Protein AF-A0A932KDI5-F1 (afdb_monomer_lite)

Sequence (156 aa):
MRFQDVLYDVARSAIVQRPEVHGFGGVEVIDQGRIAEVVEQSNNALRMLHVHGLGLGMLILLVSIAIVNLPLPERLKRVLCVLVSLGALYPPGWLLLGMMIPYWGVKALRGPVEFGLFAPFGGAAIVGIWGTLIVYLIALFRGVPTEVKGHERERS

Secondary structure (DSSP, 8-state):
--HHHHHHHHHHHHHHT-HHHHT--S-HHHHHHHHHHHHHHHHHHHHHHHHHHHHHHHHHHHHHHHHHHSS--HHHHHHHHHHHHHGGGSHHHHHHHHHHHHHHHHHHHHHHHIIIIIIIIIHHHHHHHHHHHHHHHHHHHHH-------------

Radius of gyration: 25.27 Å; chains: 1; bounding box: 54×37×91 Å

Foldseek 3Di:
DDPLVVLLVVLLVLQLVCCPLQVHPNDCVVCVVSSVVLSVQLVVLVVVLVVQLVVLVVVLVVLLVVLVPDPDDPVLSVQLSVLSVLLNQQSVLSVCSSPCCSPNNPVVSVVCSCVVGHCRSVVSNVCSNVVSVVVRVVVVVVPDPPPDDDPDDDDD

pLDDT: mean 87.09, std 13.78, range [41.41, 97.88]

Structure (mmCIF, N/CA/C/O backbone):
data_AF-A0A932KDI5-F1
#
_entry.id   AF-A0A932KDI5-F1
#
loop_
_atom_site.group_PDB
_atom_site.id
_atom_site.type_symbol
_atom_site.label_atom_id
_atom_site.label_alt_id
_atom_site.label_comp_id
_atom_site.label_asym_id
_atom_site.label_entity_id
_atom_site.label_seq_id
_atom_site.pdbx_PDB_ins_code
_atom_site.Cartn_x
_atom_site.Cartn_y
_atom_site.Cartn_z
_atom_site.occupancy
_atom_site.B_iso_or_equiv
_atom_site.auth_seq_id
_atom_site.auth_comp_id
_atom_site.auth_asym_id
_atom_site.auth_atom_id
_atom_site.pdbx_PDB_model_num
ATOM 1 N N . MET A 1 1 ? 25.303 -14.296 -6.638 1.00 57.09 1 MET A N 1
ATOM 2 C CA . MET A 1 1 ? 24.402 -13.306 -7.262 1.00 57.09 1 MET A CA 1
ATOM 3 C C . MET A 1 1 ? 23.422 -12.849 -6.190 1.00 57.09 1 MET A C 1
ATOM 5 O O . MET A 1 1 ? 22.870 -13.720 -5.522 1.00 57.09 1 MET A O 1
ATOM 9 N N . ARG A 1 2 ? 23.290 -11.545 -5.909 1.00 84.56 2 ARG A N 1
ATOM 10 C CA . ARG A 1 2 ? 22.341 -11.067 -4.887 1.00 84.56 2 ARG A CA 1
ATOM 11 C C . ARG A 1 2 ? 20.937 -11.014 -5.494 1.00 84.56 2 ARG A C 1
ATOM 13 O O . ARG A 1 2 ? 20.784 -10.782 -6.685 1.00 84.56 2 ARG A O 1
ATOM 20 N N . PHE A 1 3 ? 19.904 -11.201 -4.673 1.00 80.44 3 PHE A N 1
ATOM 21 C CA . PHE A 1 3 ? 18.500 -11.162 -5.116 1.00 80.44 3 PHE A CA 1
ATOM 22 C C . PHE A 1 3 ? 18.132 -9.852 -5.840 1.00 80.44 3 PHE A C 1
ATOM 24 O O . PHE A 1 3 ? 17.396 -9.870 -6.819 1.00 80.44 3 PHE A O 1
ATOM 31 N N . GLN A 1 4 ? 18.694 -8.725 -5.394 1.00 82.12 4 GLN A N 1
ATOM 32 C CA . GLN A 1 4 ? 18.515 -7.416 -6.032 1.00 82.12 4 GLN A CA 1
ATOM 33 C C . GLN A 1 4 ? 19.088 -7.366 -7.456 1.00 82.12 4 GLN A C 1
ATOM 35 O O . GLN A 1 4 ? 18.462 -6.771 -8.325 1.00 82.12 4 GLN A O 1
ATOM 40 N N . ASP A 1 5 ? 20.222 -8.028 -7.706 1.00 85.38 5 ASP A N 1
ATOM 41 C CA . ASP A 1 5 ? 20.853 -8.067 -9.033 1.00 85.38 5 ASP A CA 1
ATOM 42 C C . ASP A 1 5 ? 19.940 -8.809 -10.023 1.00 85.38 5 ASP A C 1
ATOM 44 O O . ASP A 1 5 ? 19.687 -8.337 -11.125 1.00 85.38 5 ASP A O 1
ATOM 48 N N . VAL A 1 6 ? 19.343 -9.922 -9.581 1.00 86.75 6 VAL A N 1
ATOM 49 C CA . VAL A 1 6 ? 18.393 -10.702 -10.391 1.00 86.75 6 VAL A CA 1
ATOM 50 C C . VAL A 1 6 ? 17.142 -9.886 -10.721 1.00 86.75 6 VAL A C 1
ATOM 52 O O . VAL A 1 6 ? 16.692 -9.887 -11.864 1.00 86.75 6 VAL A O 1
ATOM 55 N N . LEU A 1 7 ? 16.574 -9.172 -9.742 1.00 85.25 7 LEU A N 1
ATOM 56 C CA . LEU A 1 7 ? 15.411 -8.309 -9.977 1.00 85.25 7 LEU A CA 1
ATOM 57 C C . LEU A 1 7 ? 15.728 -7.174 -10.952 1.00 85.25 7 LEU A C 1
ATOM 59 O O . LEU A 1 7 ? 14.912 -6.868 -11.822 1.00 85.25 7 LEU A O 1
ATOM 63 N N . TYR A 1 8 ? 16.914 -6.580 -10.819 1.00 88.25 8 TYR A N 1
ATOM 64 C CA . TYR A 1 8 ? 17.392 -5.537 -11.713 1.00 88.25 8 TYR A CA 1
ATOM 65 C C . TYR A 1 8 ? 17.502 -6.050 -13.153 1.00 88.25 8 TYR A C 1
ATOM 67 O O . TYR A 1 8 ? 16.946 -5.437 -14.065 1.00 88.25 8 TYR A O 1
ATOM 75 N N . ASP A 1 9 ? 18.150 -7.199 -13.353 1.00 88.12 9 ASP A N 1
ATOM 76 C CA . ASP A 1 9 ? 18.351 -7.790 -14.678 1.00 88.12 9 ASP A CA 1
ATOM 77 C C . ASP A 1 9 ? 17.022 -8.178 -15.338 1.00 88.12 9 ASP A C 1
ATOM 79 O O . ASP A 1 9 ? 16.790 -7.870 -16.512 1.00 88.12 9 ASP A O 1
ATOM 83 N N . VAL A 1 10 ? 16.105 -8.783 -14.574 1.00 87.81 10 VAL A N 1
ATOM 84 C CA . VAL A 1 10 ? 14.759 -9.127 -15.053 1.00 87.81 10 VAL A CA 1
ATOM 85 C C . VAL A 1 10 ? 13.994 -7.870 -15.470 1.00 87.81 10 VAL A C 1
ATOM 87 O O . VAL A 1 10 ? 13.484 -7.815 -16.591 1.00 87.81 10 VAL A O 1
ATOM 90 N N . ALA A 1 11 ? 13.950 -6.838 -14.623 1.00 86.94 11 ALA A N 1
ATOM 91 C CA . ALA A 1 11 ? 13.259 -5.588 -14.938 1.00 86.94 11 ALA A CA 1
ATOM 92 C C . ALA A 1 11 ? 13.863 -4.901 -16.172 1.00 86.94 11 ALA A C 1
ATOM 94 O O . ALA A 1 11 ? 13.131 -4.532 -17.093 1.00 86.94 11 ALA A O 1
ATOM 95 N N . ARG A 1 12 ? 15.197 -4.796 -16.235 1.00 88.31 12 ARG A N 1
ATOM 96 C CA . ARG A 1 12 ? 15.919 -4.213 -17.374 1.00 88.31 12 ARG A CA 1
ATOM 97 C C . ARG A 1 12 ? 15.580 -4.940 -18.672 1.00 88.31 12 ARG A C 1
ATOM 99 O O . ARG A 1 12 ? 15.281 -4.285 -19.668 1.00 88.31 12 ARG A O 1
ATOM 106 N N . SER A 1 13 ? 15.580 -6.274 -18.657 1.00 88.25 13 SER A N 1
ATOM 107 C CA . SER A 1 13 ? 15.276 -7.083 -19.843 1.00 88.25 13 SER A CA 1
ATOM 108 C C . SER A 1 13 ? 13.874 -6.808 -20.400 1.00 88.25 13 SER A C 1
ATOM 110 O O . SER A 1 13 ? 13.706 -6.682 -21.612 1.00 88.25 13 SER A O 1
ATOM 112 N N . ALA A 1 14 ? 12.876 -6.635 -19.528 1.00 86.88 14 ALA A N 1
ATOM 113 C CA . ALA A 1 14 ? 11.507 -6.333 -19.933 1.00 86.88 14 ALA A CA 1
ATOM 114 C C . ALA A 1 14 ? 11.352 -4.892 -20.453 1.00 86.88 14 ALA A C 1
ATOM 116 O O . ALA A 1 14 ? 10.592 -4.663 -21.396 1.00 86.88 14 ALA A O 1
ATOM 117 N N . ILE A 1 15 ? 12.085 -3.940 -19.871 1.00 86.56 15 ILE A N 1
ATOM 118 C CA . ILE A 1 15 ? 12.043 -2.515 -20.230 1.00 86.56 15 ILE A CA 1
ATOM 119 C C . ILE A 1 15 ? 12.673 -2.262 -21.603 1.00 86.56 15 ILE A C 1
ATOM 121 O O . ILE A 1 15 ? 12.082 -1.568 -22.428 1.00 86.56 15 ILE A O 1
ATOM 125 N N . VAL A 1 16 ? 13.842 -2.852 -21.878 1.00 86.50 16 VAL A N 1
ATOM 126 C CA . VAL A 1 16 ? 14.557 -2.670 -23.158 1.00 86.50 16 VAL A CA 1
ATOM 127 C C . VAL A 1 16 ? 13.754 -3.222 -24.342 1.00 86.50 16 VAL A C 1
ATOM 129 O O . VAL A 1 16 ? 13.835 -2.692 -25.444 1.00 86.50 16 VAL A O 1
ATOM 132 N N . GLN A 1 17 ? 12.923 -4.241 -24.112 1.00 87.00 17 GLN A N 1
ATOM 133 C CA . GLN A 1 17 ? 12.030 -4.800 -25.133 1.00 87.00 17 GLN A CA 1
ATOM 134 C C . GLN A 1 17 ? 10.816 -3.909 -25.462 1.00 87.00 17 GLN A C 1
ATOM 136 O O . GLN A 1 17 ? 10.072 -4.255 -26.376 1.00 87.00 17 GLN A O 1
ATOM 141 N N . ARG A 1 18 ? 10.567 -2.823 -24.710 1.00 84.50 18 ARG A N 1
ATOM 142 C CA . ARG A 1 18 ? 9.344 -1.993 -24.803 1.00 84.50 18 ARG A CA 1
ATOM 143 C C . ARG A 1 18 ? 9.644 -0.485 -24.791 1.00 84.50 18 ARG A C 1
ATOM 145 O O . ARG A 1 18 ? 9.161 0.235 -23.909 1.00 84.50 18 ARG A O 1
ATOM 152 N N . PRO A 1 19 ? 10.467 0.027 -25.721 1.00 81.38 19 PRO A N 1
ATOM 153 C CA . PRO A 1 19 ? 10.863 1.435 -25.734 1.00 81.38 19 PRO A CA 1
ATOM 154 C C . PRO A 1 19 ? 9.685 2.412 -25.872 1.00 81.38 19 PRO A C 1
ATOM 156 O O . PRO A 1 19 ? 9.718 3.498 -25.292 1.00 81.38 19 PRO A O 1
ATOM 159 N N . GLU A 1 20 ? 8.622 2.026 -26.575 1.00 83.31 20 GLU A N 1
ATOM 160 C CA . GLU A 1 20 ? 7.414 2.822 -26.805 1.00 83.31 20 GLU A CA 1
ATOM 161 C C . GLU A 1 20 ? 6.606 3.094 -25.530 1.00 83.31 20 GLU A C 1
ATOM 163 O O . GLU A 1 20 ? 6.062 4.186 -25.366 1.00 83.31 20 GLU A O 1
ATOM 168 N N . VAL A 1 21 ? 6.577 2.141 -24.593 1.00 83.38 21 VAL A N 1
ATOM 169 C CA . VAL A 1 21 ? 5.882 2.288 -23.302 1.00 83.38 21 VAL A CA 1
ATOM 170 C C . VAL A 1 21 ? 6.577 3.332 -22.428 1.00 83.38 21 VAL A C 1
ATOM 172 O O . VAL A 1 21 ? 5.933 4.091 -21.699 1.00 83.38 21 VAL A O 1
ATOM 175 N N . HIS A 1 22 ? 7.906 3.390 -22.523 1.00 82.69 22 HIS A N 1
ATOM 176 C CA . HIS A 1 22 ? 8.752 4.235 -21.679 1.00 82.69 22 HIS A CA 1
ATOM 177 C C . HIS A 1 22 ? 9.203 5.527 -22.378 1.00 82.69 22 HIS A C 1
ATOM 179 O O . HIS A 1 22 ? 9.836 6.388 -21.756 1.00 82.69 22 HIS A O 1
ATOM 185 N N . GLY A 1 23 ? 8.831 5.706 -23.651 1.00 76.44 23 GLY A N 1
ATOM 186 C CA . GLY A 1 23 ? 9.124 6.874 -24.484 1.00 76.44 23 GLY A CA 1
ATOM 187 C C . GLY A 1 23 ? 10.613 7.061 -24.784 1.00 76.44 23 GLY A C 1
ATOM 188 O O . GLY A 1 23 ? 11.089 8.199 -24.774 1.00 76.44 23 GLY A O 1
ATOM 189 N N . PHE A 1 24 ? 11.348 5.963 -24.942 1.00 83.00 24 PHE A N 1
ATOM 190 C CA . PHE A 1 24 ? 12.779 5.966 -25.249 1.00 83.00 24 PHE A CA 1
ATOM 191 C C . PHE A 1 24 ? 13.051 6.446 -26.679 1.00 83.00 24 PHE A C 1
ATOM 193 O O . PHE A 1 24 ? 12.238 6.237 -27.579 1.00 83.00 24 PHE A O 1
ATOM 200 N N . GLY A 1 25 ? 14.193 7.110 -26.875 1.00 68.69 25 GLY A N 1
ATOM 201 C CA . GLY A 1 25 ? 14.599 7.683 -28.162 1.00 68.69 25 GLY A CA 1
ATOM 202 C C . GLY A 1 25 ? 15.088 6.649 -29.180 1.00 68.69 25 GLY A C 1
ATOM 203 O O . GLY A 1 25 ? 15.224 6.978 -30.356 1.00 68.69 25 GLY A O 1
ATOM 204 N N . GLY A 1 26 ? 15.335 5.407 -28.747 1.00 64.12 26 GLY A N 1
ATOM 205 C CA . GLY A 1 26 ? 15.694 4.277 -29.610 1.00 64.12 26 GLY A CA 1
ATOM 206 C C . GLY A 1 26 ? 17.200 4.032 -29.734 1.00 64.12 26 GLY A C 1
ATOM 207 O O . GLY A 1 26 ? 17.610 3.150 -30.486 1.00 64.12 26 GLY A O 1
ATOM 208 N N . VAL A 1 27 ? 18.029 4.769 -28.987 1.00 70.50 27 VAL A N 1
ATOM 209 C CA . VAL A 1 27 ? 19.480 4.553 -28.911 1.00 70.50 27 VAL A CA 1
ATOM 210 C C . VAL A 1 27 ? 19.827 4.202 -27.473 1.00 70.50 27 VAL A C 1
ATOM 212 O O . VAL A 1 27 ? 19.810 5.063 -26.597 1.00 70.50 27 VAL A O 1
ATOM 215 N N . GLU A 1 28 ? 20.191 2.941 -27.231 1.00 63.69 28 GLU A N 1
ATOM 216 C CA . GLU A 1 28 ? 20.367 2.404 -25.874 1.00 63.69 28 GLU A CA 1
ATOM 217 C C . GLU A 1 28 ? 21.357 3.221 -25.031 1.00 63.69 28 GLU A C 1
ATOM 219 O O . GLU A 1 28 ? 21.089 3.454 -23.860 1.00 63.69 28 GLU A O 1
ATOM 224 N N . VAL A 1 29 ? 22.450 3.725 -25.623 1.00 66.06 29 VAL A N 1
ATOM 225 C CA . VAL A 1 29 ? 23.441 4.590 -24.943 1.00 66.06 29 VAL A CA 1
ATOM 226 C C . VAL A 1 29 ? 22.825 5.898 -24.436 1.00 66.06 29 VAL A C 1
ATOM 228 O O . VAL A 1 29 ? 23.195 6.375 -23.367 1.00 66.06 29 VAL A O 1
ATOM 231 N N . ILE A 1 30 ? 21.875 6.466 -25.180 1.00 69.81 30 ILE A N 1
ATOM 232 C CA . ILE A 1 30 ? 21.171 7.701 -24.811 1.00 69.81 30 ILE A CA 1
ATOM 233 C C . ILE A 1 30 ? 20.097 7.392 -23.759 1.00 69.81 30 ILE A C 1
ATOM 235 O O . ILE A 1 30 ? 19.901 8.158 -22.816 1.00 69.81 30 ILE A O 1
ATOM 239 N N . ASP A 1 31 ? 19.440 6.238 -23.884 1.00 80.94 31 ASP A N 1
ATOM 240 C CA . ASP A 1 31 ? 18.329 5.837 -23.026 1.00 80.94 31 ASP A CA 1
ATOM 241 C C . ASP A 1 31 ? 18.773 5.159 -21.712 1.00 80.94 31 ASP A C 1
ATOM 243 O O . ASP A 1 31 ? 17.935 4.945 -20.835 1.00 80.94 31 ASP A O 1
ATOM 247 N N . GLN A 1 32 ? 20.071 4.867 -21.511 1.00 82.50 32 GLN A N 1
ATOM 248 C CA . GLN A 1 32 ? 20.573 4.163 -20.315 1.00 82.50 32 GLN A CA 1
ATOM 249 C C . GLN A 1 32 ? 20.129 4.806 -19.001 1.00 82.50 32 GLN A C 1
ATOM 251 O O . GLN A 1 32 ? 19.702 4.099 -18.088 1.00 82.50 32 GLN A O 1
ATOM 256 N N . GLY A 1 33 ? 20.196 6.138 -18.908 1.00 83.75 33 GLY A N 1
ATOM 257 C CA . GLY A 1 33 ? 19.777 6.859 -17.705 1.00 83.75 33 GLY A CA 1
ATOM 258 C C . GLY A 1 33 ? 18.294 6.651 -17.395 1.00 83.75 33 GLY A C 1
ATOM 259 O O . GLY A 1 33 ? 17.921 6.442 -16.243 1.00 83.75 33 GLY A O 1
ATOM 260 N N . ARG A 1 34 ? 17.451 6.616 -18.431 1.00 84.06 34 ARG A N 1
ATOM 261 C CA . ARG A 1 34 ? 16.003 6.450 -18.279 1.00 84.06 34 ARG A CA 1
ATOM 262 C C . ARG A 1 34 ? 15.610 4.995 -18.048 1.00 84.06 34 ARG A C 1
ATOM 264 O O . ARG A 1 34 ? 14.710 4.731 -17.261 1.00 84.06 34 ARG A O 1
ATOM 271 N N . ILE A 1 35 ? 16.324 4.045 -18.651 1.00 86.19 35 ILE A N 1
ATOM 272 C CA . ILE A 1 35 ? 16.196 2.617 -18.334 1.00 86.19 35 ILE A CA 1
ATOM 273 C C . ILE A 1 35 ? 16.521 2.385 -16.853 1.00 86.19 35 ILE A C 1
ATOM 275 O O . ILE A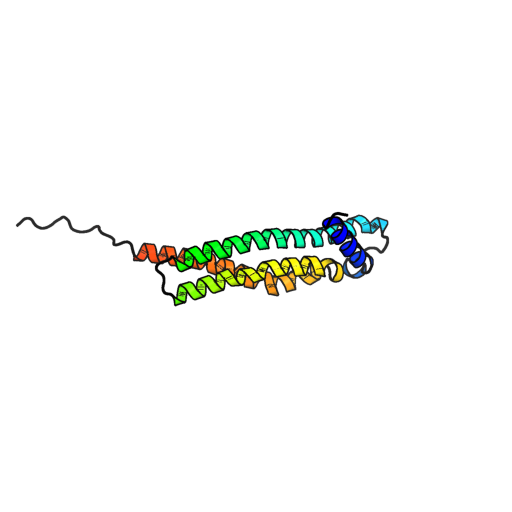 1 35 ? 15.731 1.758 -16.149 1.00 86.19 35 ILE A O 1
ATOM 279 N N . ALA A 1 36 ? 17.641 2.926 -16.361 1.00 88.81 36 ALA A N 1
ATOM 280 C CA . ALA A 1 36 ? 18.029 2.803 -14.958 1.00 88.81 36 ALA A CA 1
ATOM 281 C C . ALA A 1 36 ? 16.994 3.437 -14.014 1.00 88.81 36 ALA A C 1
ATOM 283 O O . ALA A 1 36 ? 16.673 2.849 -12.983 1.00 88.81 36 ALA A O 1
ATOM 284 N N . GLU A 1 37 ? 16.428 4.589 -14.385 1.00 89.31 37 GLU A N 1
ATOM 285 C CA . GLU A 1 37 ? 15.362 5.240 -13.622 1.00 89.31 37 GLU A CA 1
ATOM 286 C C . GLU A 1 37 ? 14.114 4.351 -13.504 1.00 89.31 37 GLU A C 1
ATOM 288 O O . GLU A 1 37 ? 13.600 4.155 -12.404 1.00 89.31 37 GLU A O 1
ATOM 293 N N . VAL A 1 38 ? 13.635 3.775 -14.611 1.00 90.00 38 VAL A N 1
ATOM 294 C CA . VAL A 1 38 ? 12.435 2.919 -14.603 1.00 90.00 38 VAL A CA 1
ATOM 295 C C . VAL A 1 38 ? 12.678 1.632 -13.807 1.00 90.00 38 VAL A C 1
ATOM 297 O O . VAL A 1 38 ? 11.808 1.203 -13.044 1.00 90.00 38 VAL A O 1
ATOM 300 N N . VAL A 1 39 ? 13.870 1.034 -13.920 1.00 91.31 39 VAL A N 1
ATOM 301 C CA . VAL A 1 39 ? 14.254 -0.119 -13.088 1.00 91.31 39 VAL A CA 1
ATOM 302 C C . VAL A 1 39 ? 14.257 0.262 -11.605 1.00 91.31 39 VAL A C 1
ATOM 304 O O . VAL A 1 39 ? 13.701 -0.467 -10.781 1.00 91.31 39 VAL A O 1
ATOM 307 N N . GLU A 1 40 ? 14.818 1.419 -11.251 1.00 91.94 40 GLU A N 1
ATOM 308 C CA . GLU A 1 40 ? 14.837 1.890 -9.865 1.00 91.94 40 GLU A CA 1
ATOM 309 C C . GLU A 1 40 ? 13.429 2.198 -9.344 1.00 91.94 40 GLU A C 1
ATOM 311 O O . GLU A 1 40 ? 13.127 1.877 -8.199 1.00 91.94 40 GLU A O 1
ATOM 316 N N . GLN A 1 41 ? 12.523 2.731 -10.168 1.00 93.50 41 GLN A N 1
ATOM 317 C CA . GLN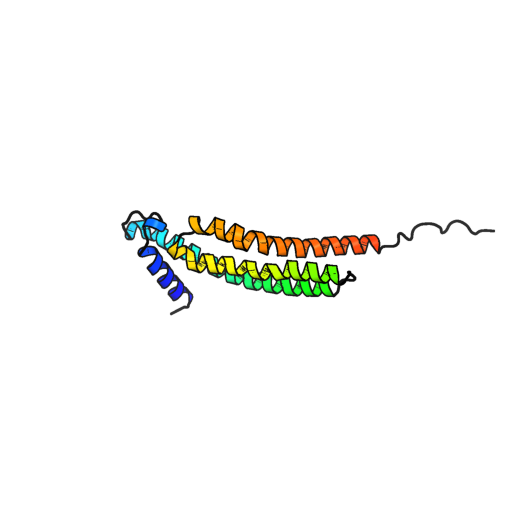 A 1 41 ? 11.114 2.916 -9.796 1.00 93.50 41 GLN A CA 1
ATOM 318 C C . GLN A 1 41 ? 10.435 1.579 -9.460 1.00 93.50 41 GLN A C 1
ATOM 320 O O . GLN A 1 41 ? 9.718 1.481 -8.460 1.00 93.50 41 GLN A O 1
ATOM 325 N N . SER A 1 42 ? 10.701 0.538 -10.254 1.00 93.12 42 SER A N 1
ATOM 326 C CA . SER A 1 42 ? 10.224 -0.828 -10.014 1.00 93.12 42 SER A CA 1
ATOM 327 C C . SER A 1 42 ? 10.774 -1.398 -8.701 1.00 93.12 42 SER A C 1
ATOM 329 O O . SER A 1 42 ? 10.020 -1.882 -7.854 1.00 93.12 42 SER A O 1
ATOM 331 N N . ASN A 1 43 ? 12.086 -1.277 -8.484 1.00 92.94 43 ASN A N 1
ATOM 332 C CA . ASN A 1 43 ? 12.744 -1.745 -7.265 1.00 92.94 43 ASN A CA 1
ATOM 333 C C . ASN A 1 43 ? 12.288 -0.968 -6.028 1.00 92.94 43 ASN A C 1
ATOM 335 O O . ASN A 1 43 ? 12.067 -1.555 -4.968 1.00 92.94 43 ASN A O 1
ATOM 339 N N . ASN A 1 44 ? 12.102 0.344 -6.151 1.00 94.19 44 ASN A N 1
ATOM 340 C CA . ASN A 1 44 ? 11.595 1.181 -5.076 1.00 94.19 44 ASN A CA 1
ATOM 341 C C . ASN A 1 44 ? 10.172 0.769 -4.677 1.00 94.19 44 ASN A C 1
ATOM 343 O O . ASN A 1 44 ? 9.875 0.711 -3.487 1.00 94.19 44 ASN A O 1
ATOM 347 N N . ALA A 1 45 ? 9.314 0.391 -5.631 1.00 94.50 45 ALA A N 1
ATOM 348 C CA . ALA A 1 45 ? 8.001 -0.162 -5.306 1.00 94.50 45 ALA A CA 1
ATOM 349 C C . ALA A 1 45 ? 8.113 -1.456 -4.474 1.00 94.50 45 ALA A C 1
ATOM 351 O O . ALA A 1 45 ? 7.412 -1.603 -3.476 1.00 94.50 45 ALA A O 1
ATOM 352 N N . LEU A 1 46 ? 9.058 -2.349 -4.781 1.00 93.94 46 LEU A N 1
ATOM 353 C CA . LEU A 1 46 ? 9.309 -3.547 -3.963 1.00 93.94 46 LEU A CA 1
ATOM 354 C C . LEU A 1 46 ? 9.868 -3.216 -2.566 1.00 93.94 46 LEU A C 1
ATOM 356 O O . LEU A 1 46 ? 9.514 -3.874 -1.586 1.00 93.94 46 LEU A O 1
ATOM 360 N N . ARG A 1 47 ? 10.693 -2.169 -2.432 1.00 93.94 47 ARG A N 1
ATOM 361 C CA . ARG A 1 47 ? 11.114 -1.664 -1.110 1.00 93.94 47 ARG A CA 1
ATOM 362 C C . ARG A 1 47 ? 9.920 -1.125 -0.325 1.00 93.94 47 ARG A C 1
ATOM 364 O O . ARG A 1 47 ? 9.779 -1.433 0.857 1.00 93.94 47 ARG A O 1
ATOM 371 N N . MET A 1 48 ? 9.031 -0.380 -0.979 1.00 95.44 48 MET A N 1
ATOM 372 C CA . MET A 1 48 ? 7.813 0.138 -0.356 1.00 95.44 48 MET A CA 1
ATOM 373 C C . MET A 1 48 ? 6.861 -0.978 0.070 1.00 95.44 48 MET A C 1
ATOM 375 O O . MET A 1 48 ? 6.289 -0.872 1.153 1.00 95.44 48 MET A O 1
ATOM 379 N N . LEU A 1 49 ? 6.745 -2.063 -0.704 1.00 95.56 49 LEU A N 1
ATOM 380 C CA . LEU A 1 49 ? 6.026 -3.276 -0.301 1.00 95.56 49 LEU A CA 1
ATOM 381 C C . LEU A 1 49 ? 6.569 -3.821 1.023 1.00 95.56 49 LEU A C 1
ATOM 383 O O . LEU A 1 49 ? 5.789 -4.118 1.922 1.00 95.56 49 LEU A O 1
ATOM 387 N N . HIS A 1 50 ? 7.891 -3.939 1.153 1.00 94.25 50 HIS A N 1
ATOM 388 C CA . HIS A 1 50 ? 8.515 -4.452 2.370 1.00 94.25 50 HIS A CA 1
ATOM 389 C C . HIS A 1 50 ? 8.256 -3.537 3.576 1.00 94.25 50 HIS A C 1
ATOM 391 O O . HIS A 1 50 ? 7.778 -4.000 4.613 1.00 94.25 50 HIS A O 1
ATOM 397 N N . VAL A 1 51 ? 8.510 -2.231 3.425 1.00 95.62 51 VAL A N 1
ATOM 398 C CA . VAL A 1 51 ? 8.340 -1.239 4.500 1.00 95.62 51 VAL A CA 1
ATOM 399 C C . VAL A 1 51 ? 6.880 -1.144 4.945 1.00 95.62 51 VAL A C 1
ATOM 401 O O . VAL A 1 51 ? 6.596 -1.222 6.139 1.00 95.62 51 VAL A O 1
ATOM 404 N N . HIS A 1 52 ? 5.940 -1.026 4.005 1.00 94.56 52 HIS A N 1
ATOM 405 C CA . HIS A 1 52 ? 4.519 -0.926 4.340 1.00 94.56 52 HIS A CA 1
ATOM 406 C C . HIS A 1 52 ? 3.933 -2.262 4.781 1.00 94.56 52 HIS A C 1
ATOM 408 O O . HIS A 1 52 ? 3.069 -2.266 5.648 1.00 94.56 52 HIS A O 1
ATOM 414 N N . GLY A 1 53 ? 4.398 -3.389 4.240 1.00 93.88 53 GLY A N 1
ATOM 415 C CA . GLY A 1 53 ? 3.980 -4.718 4.682 1.00 93.88 53 GLY A CA 1
ATOM 416 C C . GLY A 1 53 ? 4.299 -4.945 6.158 1.00 93.88 53 GLY A C 1
ATOM 417 O O . GLY A 1 53 ? 3.411 -5.304 6.930 1.00 93.88 53 GLY A O 1
ATOM 418 N N . LEU A 1 54 ? 5.537 -4.656 6.571 1.00 94.12 54 LEU A N 1
ATOM 419 C CA . LEU A 1 54 ? 5.941 -4.759 7.975 1.00 94.12 54 LEU A CA 1
ATOM 420 C C . LEU A 1 54 ? 5.264 -3.698 8.853 1.00 94.12 54 LEU A C 1
ATOM 422 O O . LEU A 1 54 ? 4.724 -4.029 9.909 1.00 94.12 54 LEU A O 1
ATOM 426 N N . GLY A 1 55 ? 5.256 -2.437 8.410 1.00 94.25 55 GLY A N 1
ATOM 427 C CA . GLY A 1 55 ? 4.688 -1.324 9.170 1.00 94.25 55 GLY A CA 1
ATOM 428 C C . GLY A 1 55 ? 3.182 -1.465 9.405 1.00 94.25 55 GLY A C 1
ATOM 429 O O . GLY A 1 55 ? 2.728 -1.388 10.546 1.00 94.25 55 GLY A O 1
ATOM 430 N N . LEU A 1 56 ? 2.403 -1.726 8.349 1.00 95.06 56 LEU A N 1
ATOM 431 C CA . LEU A 1 56 ? 0.956 -1.921 8.468 1.00 95.06 56 LEU A CA 1
ATOM 432 C C . LEU A 1 56 ? 0.615 -3.222 9.180 1.00 95.06 56 LEU A C 1
ATOM 434 O O . LEU A 1 56 ? -0.306 -3.219 9.988 1.00 95.06 56 LEU A O 1
ATOM 438 N N . GLY A 1 57 ? 1.354 -4.309 8.941 1.00 94.50 57 GLY A N 1
ATOM 439 C CA . GLY A 1 57 ? 1.136 -5.568 9.655 1.00 94.50 57 GLY A CA 1
ATOM 440 C C . GLY A 1 57 ? 1.230 -5.382 11.171 1.00 94.50 57 GLY A C 1
ATOM 441 O O . GLY A 1 57 ? 0.318 -5.768 11.901 1.00 94.50 57 GLY A O 1
ATOM 442 N N . MET A 1 58 ? 2.281 -4.703 11.641 1.00 96.69 58 MET A N 1
ATOM 443 C CA . MET A 1 58 ? 2.440 -4.368 13.058 1.00 96.69 58 MET A CA 1
ATOM 444 C C . MET A 1 58 ? 1.312 -3.457 13.564 1.00 96.69 58 MET A C 1
ATOM 446 O O . MET A 1 58 ? 0.725 -3.716 14.614 1.00 96.69 58 MET A O 1
ATOM 450 N N . LEU A 1 59 ? 0.981 -2.406 12.811 1.00 95.69 59 LEU A N 1
ATOM 451 C CA . LEU A 1 59 ? -0.047 -1.442 13.198 1.00 95.69 59 LEU A CA 1
ATOM 452 C C . LEU A 1 59 ? -1.430 -2.093 13.329 1.00 95.69 59 LEU A C 1
ATOM 454 O O . LEU A 1 59 ? -2.136 -1.841 14.303 1.00 95.69 59 LEU A O 1
ATOM 458 N N . ILE A 1 60 ? -1.794 -2.969 12.389 1.00 97.06 60 ILE A N 1
ATOM 459 C CA . ILE A 1 60 ? -3.053 -3.719 12.408 1.00 97.06 60 ILE A CA 1
ATOM 460 C C . ILE A 1 60 ? -3.153 -4.564 13.675 1.00 97.06 60 ILE A C 1
ATOM 462 O O . ILE A 1 60 ? -4.187 -4.530 14.343 1.00 97.06 60 ILE A O 1
ATOM 466 N N . LEU A 1 61 ? -2.088 -5.286 14.035 1.00 97.06 61 LEU A N 1
ATOM 467 C CA . LEU A 1 61 ? -2.067 -6.112 15.242 1.00 97.06 61 LEU A CA 1
ATOM 468 C C . LEU A 1 61 ? -2.224 -5.264 16.508 1.00 97.06 61 LEU A C 1
ATOM 470 O O . LEU A 1 61 ? -3.112 -5.533 17.315 1.00 97.06 61 LEU A O 1
ATOM 474 N N . LEU A 1 62 ? -1.412 -4.215 16.661 1.00 97.00 62 LEU A N 1
ATOM 475 C CA . LEU A 1 62 ? -1.434 -3.356 17.849 1.00 97.00 62 LEU A CA 1
ATOM 476 C C . LEU A 1 62 ? -2.785 -2.661 18.034 1.00 97.00 62 LEU A C 1
ATOM 478 O O . LEU A 1 62 ? -3.344 -2.663 19.131 1.00 97.00 62 LEU A O 1
ATOM 482 N N . VAL A 1 63 ? -3.335 -2.097 16.960 1.00 96.06 63 VAL A N 1
ATOM 483 C CA . VAL A 1 63 ? -4.618 -1.391 17.017 1.00 96.06 63 VAL A CA 1
ATOM 484 C C . VAL A 1 63 ? -5.762 -2.373 17.248 1.00 96.06 63 VAL A C 1
ATOM 486 O O . VAL A 1 63 ? -6.650 -2.076 18.040 1.00 96.06 63 VAL A O 1
ATOM 489 N N . SER A 1 64 ? -5.729 -3.568 16.651 1.00 97.19 64 SER A N 1
ATOM 490 C CA . SER A 1 64 ? -6.743 -4.599 16.915 1.00 97.19 64 SER A CA 1
ATOM 491 C C . SER A 1 64 ? -6.729 -5.044 18.377 1.00 97.19 64 SER A C 1
ATOM 493 O O . SER A 1 64 ? -7.791 -5.141 18.989 1.00 97.19 64 SER A O 1
ATOM 495 N N . ILE A 1 65 ? -5.542 -5.247 18.966 1.00 97.19 65 ILE A N 1
ATOM 496 C CA . ILE A 1 65 ? -5.391 -5.543 20.399 1.00 97.19 65 ILE A CA 1
ATOM 497 C C . ILE A 1 65 ? -5.971 -4.402 21.240 1.00 97.19 65 ILE A C 1
ATOM 499 O O . ILE A 1 65 ? -6.716 -4.661 22.184 1.00 97.19 65 ILE A O 1
ATOM 503 N N . ALA A 1 66 ? -5.689 -3.144 20.894 1.00 95.00 66 ALA A N 1
ATOM 504 C CA . ALA A 1 66 ? -6.276 -2.004 21.591 1.00 95.00 66 ALA A CA 1
ATOM 505 C C . ALA A 1 66 ? -7.813 -2.025 21.499 1.00 95.00 66 ALA A C 1
ATOM 507 O O . ALA A 1 66 ? -8.480 -1.991 22.529 1.00 95.00 66 ALA A O 1
ATOM 508 N N . ILE A 1 67 ? -8.378 -2.174 20.294 1.00 95.56 67 ILE A N 1
ATOM 509 C CA . ILE A 1 67 ? -9.830 -2.193 20.051 1.00 95.56 67 ILE A CA 1
ATOM 510 C C . ILE A 1 67 ? -10.536 -3.247 20.909 1.00 95.56 67 ILE A C 1
ATOM 512 O O . ILE A 1 67 ? -11.550 -2.942 21.540 1.00 95.56 67 ILE A O 1
ATOM 516 N N . VAL A 1 68 ? -10.029 -4.484 20.945 1.00 95.81 68 VAL A N 1
ATOM 517 C CA . VAL A 1 68 ? -10.715 -5.576 21.660 1.00 95.81 68 VAL A CA 1
ATOM 518 C C . VAL A 1 68 ? -10.727 -5.379 23.178 1.00 95.81 68 VAL A C 1
ATOM 520 O O . VAL A 1 68 ? -11.677 -5.816 23.830 1.00 95.81 68 VAL A O 1
ATOM 523 N N . ASN A 1 69 ? -9.729 -4.670 23.719 1.00 93.75 69 ASN A N 1
ATOM 524 C CA . ASN A 1 69 ? -9.595 -4.362 25.145 1.00 93.75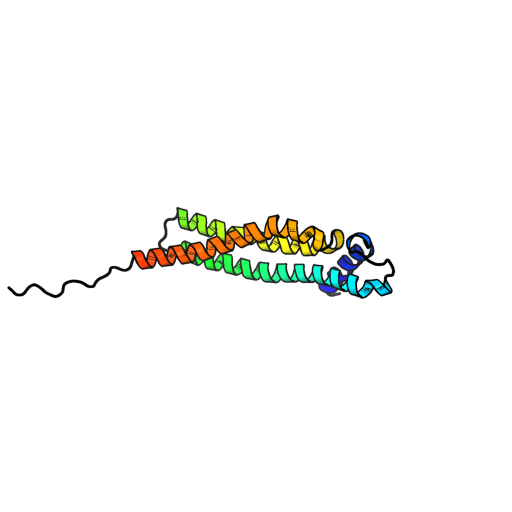 69 ASN A CA 1
ATOM 525 C C . ASN A 1 69 ? -10.355 -3.098 25.582 1.00 93.75 69 ASN A C 1
ATOM 527 O O . ASN A 1 69 ? -10.457 -2.829 26.777 1.00 93.75 69 ASN A O 1
ATOM 531 N N . LEU A 1 70 ? -10.906 -2.316 24.649 1.00 90.31 70 LEU A N 1
ATOM 532 C CA . LEU A 1 70 ? -11.697 -1.141 25.003 1.00 90.31 70 LEU A CA 1
ATOM 533 C C . LEU A 1 70 ? -13.097 -1.530 25.522 1.00 90.31 70 LEU A C 1
ATOM 535 O O . LEU A 1 70 ? -13.692 -2.499 25.036 1.00 90.31 70 LEU A O 1
ATOM 539 N N . PRO A 1 71 ? -13.683 -0.749 26.452 1.00 89.75 71 PRO A N 1
ATOM 540 C CA . PRO A 1 71 ? -15.040 -0.958 26.960 1.00 89.75 71 PRO A CA 1
ATOM 541 C C . PRO A 1 71 ? -16.097 -0.476 25.946 1.00 89.75 71 PRO A C 1
ATOM 543 O O . PRO A 1 71 ? -16.891 0.421 26.214 1.00 89.75 71 PRO A O 1
ATOM 546 N N . LEU A 1 72 ? -16.077 -1.046 24.740 1.00 87.81 72 LEU A N 1
ATOM 547 C CA . LEU A 1 72 ? -16.965 -0.704 23.627 1.00 87.81 72 LEU A CA 1
ATOM 548 C C . LEU A 1 72 ? -17.958 -1.832 23.327 1.00 87.81 72 LEU A C 1
ATOM 550 O O . LEU A 1 72 ? -17.665 -2.997 23.598 1.00 87.81 72 LEU A O 1
ATOM 554 N N . PRO A 1 73 ? -19.105 -1.527 22.694 1.00 92.19 73 PRO A N 1
ATOM 555 C CA . PRO A 1 73 ? -20.006 -2.557 22.193 1.00 92.19 73 PRO A CA 1
ATOM 556 C C . PRO A 1 73 ? -19.305 -3.490 21.194 1.00 92.19 73 PRO A C 1
ATOM 558 O O . PRO A 1 73 ? -18.609 -3.029 20.288 1.00 92.19 73 PRO A O 1
ATOM 561 N N . GLU A 1 74 ? -19.572 -4.796 21.280 1.00 93.75 74 GLU A N 1
ATOM 562 C CA . GLU A 1 74 ? -18.939 -5.820 20.427 1.00 93.75 74 GLU A CA 1
ATOM 563 C C . GLU A 1 74 ? -19.130 -5.580 18.921 1.00 93.75 74 GLU A C 1
ATOM 565 O O . GLU A 1 74 ? -18.238 -5.845 18.113 1.00 93.75 74 GLU A O 1
ATOM 570 N N . ARG A 1 75 ? -20.273 -5.007 18.519 1.00 94.56 75 ARG A N 1
ATOM 571 C CA . ARG A 1 75 ? -20.513 -4.619 17.118 1.00 94.56 75 ARG A CA 1
ATOM 572 C C . ARG A 1 75 ? -19.519 -3.561 16.640 1.00 94.56 75 ARG A C 1
ATOM 574 O O . ARG A 1 75 ? -19.020 -3.661 15.525 1.00 94.56 75 ARG A O 1
ATOM 581 N N . LEU A 1 76 ? -19.227 -2.569 17.481 1.00 93.81 76 LEU A N 1
ATOM 582 C CA . LEU A 1 76 ? -18.323 -1.476 17.139 1.00 93.81 76 LEU A CA 1
ATOM 583 C C . LEU A 1 76 ? -16.875 -1.961 17.082 1.00 93.81 76 LEU A C 1
ATOM 585 O O . LEU A 1 76 ? -16.177 -1.653 16.120 1.00 93.81 76 LEU A O 1
ATOM 589 N N . LYS A 1 77 ? -16.463 -2.803 18.041 1.00 95.12 77 LYS A N 1
ATOM 590 C CA . LYS A 1 77 ? -15.158 -3.480 18.002 1.00 95.12 77 LYS A CA 1
ATOM 591 C C . LYS A 1 77 ? -14.967 -4.239 16.693 1.00 95.12 77 LYS A C 1
ATOM 593 O O . LYS A 1 77 ? -13.961 -4.056 16.018 1.00 95.12 77 LYS A O 1
ATOM 598 N N . ARG A 1 78 ? -15.963 -5.039 16.292 1.00 97.06 78 ARG A N 1
ATOM 599 C CA . ARG A 1 78 ? -15.910 -5.811 15.044 1.00 97.06 78 ARG A CA 1
ATOM 600 C C . ARG A 1 78 ? -15.746 -4.909 13.821 1.00 97.06 78 ARG A C 1
ATOM 602 O O . ARG A 1 78 ? -14.896 -5.197 12.987 1.00 97.06 78 ARG A O 1
ATOM 609 N N . VAL A 1 79 ? -16.523 -3.828 13.719 1.00 97.50 79 VAL A N 1
ATOM 610 C CA . VAL A 1 79 ? -16.422 -2.878 12.596 1.00 97.50 79 VAL A CA 1
ATOM 611 C C . VAL A 1 79 ? -15.039 -2.224 12.545 1.00 97.50 79 VAL A C 1
ATOM 613 O O . VAL A 1 79 ? -14.426 -2.200 11.481 1.00 97.50 79 VAL A O 1
ATOM 616 N N . LEU A 1 80 ? -14.518 -1.749 13.680 1.00 96.75 80 LEU A N 1
ATOM 617 C CA . LEU A 1 80 ? -13.194 -1.122 13.748 1.00 96.75 80 LEU A CA 1
ATOM 618 C C . LEU A 1 80 ? -12.077 -2.114 13.390 1.00 96.75 80 LEU A C 1
ATOM 620 O O . LEU A 1 80 ? -11.214 -1.786 12.579 1.00 96.75 80 LEU A O 1
ATOM 624 N N . CYS A 1 81 ? -12.128 -3.345 13.909 1.00 97.62 81 CYS A N 1
ATOM 625 C CA . CYS A 1 81 ? -11.161 -4.389 13.562 1.00 97.62 81 CYS A CA 1
ATOM 626 C C . CYS A 1 81 ? -11.201 -4.738 12.070 1.00 97.62 81 CYS A C 1
ATOM 628 O O . CYS A 1 81 ? -10.146 -4.906 11.462 1.00 97.62 81 CYS A O 1
ATOM 630 N N . VAL A 1 82 ? -12.389 -4.822 11.460 1.00 97.88 82 VAL A N 1
ATOM 631 C CA . VAL A 1 82 ? -12.522 -5.049 10.011 1.00 97.88 82 VAL A CA 1
ATOM 632 C C . VAL A 1 82 ? -11.911 -3.892 9.224 1.00 97.88 82 VAL A C 1
ATOM 634 O O . VAL A 1 82 ? -11.102 -4.141 8.336 1.00 97.88 82 VAL A O 1
ATOM 637 N N . LEU A 1 83 ? -12.235 -2.641 9.567 1.00 97.56 83 LEU A N 1
ATOM 638 C CA . LEU A 1 83 ? -11.684 -1.458 8.894 1.00 97.56 83 LEU A CA 1
ATOM 639 C C . LEU A 1 83 ? -10.154 -1.422 8.948 1.00 97.56 83 LEU A C 1
ATOM 641 O O . LEU A 1 83 ? -9.506 -1.205 7.927 1.00 97.56 83 LEU A O 1
ATOM 645 N N . VAL A 1 84 ? -9.575 -1.693 10.119 1.00 97.19 84 VAL A N 1
ATOM 646 C CA . VAL A 1 84 ? -8.120 -1.755 10.288 1.00 97.19 84 VAL A CA 1
ATOM 647 C C . VAL A 1 84 ? -7.527 -2.923 9.493 1.00 97.19 84 VAL A C 1
ATOM 649 O O . VAL A 1 84 ? -6.552 -2.735 8.770 1.00 97.19 84 VAL A O 1
ATOM 652 N N . SER A 1 85 ? -8.144 -4.107 9.549 1.00 97.44 85 SER A N 1
ATOM 653 C CA . SER A 1 85 ? -7.660 -5.309 8.850 1.00 97.44 85 SER A CA 1
ATOM 654 C C . SER A 1 85 ? -7.697 -5.176 7.329 1.00 97.44 85 SER A C 1
ATOM 656 O O . SER A 1 85 ? -6.829 -5.720 6.650 1.00 97.44 85 SER A O 1
ATOM 658 N N . LEU A 1 86 ? -8.650 -4.415 6.779 1.00 97.62 86 LEU A N 1
ATOM 659 C CA . LEU A 1 86 ? -8.689 -4.098 5.349 1.00 97.62 86 LEU A CA 1
ATOM 660 C C . LEU A 1 86 ? -7.413 -3.385 4.876 1.00 97.62 86 LEU A C 1
ATOM 662 O O . LEU A 1 86 ? -7.031 -3.545 3.720 1.00 97.62 86 LEU A O 1
ATOM 666 N N . GLY A 1 87 ? -6.693 -2.694 5.768 1.00 96.00 87 GLY A N 1
ATOM 667 C CA . GLY A 1 87 ? -5.374 -2.124 5.488 1.00 96.00 87 GLY A CA 1
ATOM 668 C C . GLY A 1 87 ? -4.329 -3.139 5.016 1.00 96.00 87 GLY A C 1
ATOM 669 O O . GLY A 1 87 ? -3.390 -2.761 4.321 1.00 96.00 87 GLY A O 1
ATOM 670 N N . ALA A 1 88 ? -4.498 -4.435 5.303 1.00 96.19 88 ALA A N 1
ATOM 671 C CA . ALA A 1 88 ? -3.605 -5.490 4.815 1.00 96.19 88 ALA A CA 1
ATOM 672 C C . ALA A 1 88 ? -3.618 -5.636 3.281 1.00 96.19 88 ALA A C 1
ATOM 674 O O . ALA A 1 88 ? -2.692 -6.208 2.708 1.00 96.19 88 ALA A O 1
ATOM 675 N N . LEU A 1 89 ? -4.638 -5.094 2.608 1.00 96.38 89 LEU A N 1
ATOM 676 C CA . LEU A 1 89 ? -4.736 -5.065 1.148 1.00 96.38 89 LEU A CA 1
ATOM 677 C C . LEU A 1 89 ? -4.020 -3.859 0.514 1.00 96.38 89 LEU A C 1
ATOM 679 O O . LEU A 1 89 ? -3.896 -3.801 -0.707 1.00 96.38 89 LEU A O 1
ATOM 683 N N . TYR A 1 90 ? -3.475 -2.936 1.315 1.00 95.62 90 TYR A N 1
ATOM 684 C CA . TYR A 1 90 ? -2.673 -1.816 0.817 1.00 95.62 90 TYR A CA 1
ATOM 685 C C . TYR A 1 90 ? -1.289 -2.247 0.277 1.00 95.62 90 TYR A C 1
ATOM 687 O O . TYR A 1 90 ? -0.967 -1.889 -0.861 1.00 95.62 90 TYR A O 1
ATOM 695 N N . PRO A 1 91 ? -0.460 -3.038 1.002 1.00 96.31 91 PRO A N 1
ATOM 696 C CA . PRO A 1 91 ? 0.858 -3.452 0.513 1.00 96.31 91 PRO A CA 1
ATOM 697 C C . PRO A 1 91 ? 0.860 -4.170 -0.849 1.00 96.31 91 PRO A C 1
ATOM 699 O O . PRO A 1 91 ? 1.731 -3.850 -1.659 1.00 96.31 91 PRO A O 1
ATOM 702 N N . PRO A 1 92 ? -0.101 -5.059 -1.180 1.00 95.94 92 PRO A N 1
ATOM 703 C CA . PRO A 1 92 ? -0.207 -5.653 -2.516 1.00 95.94 92 PRO A CA 1
ATOM 704 C C . PRO A 1 92 ? -0.203 -4.660 -3.691 1.00 95.94 92 PRO A C 1
ATOM 706 O O . PRO A 1 92 ? 0.261 -5.018 -4.772 1.00 95.94 92 PRO A O 1
ATOM 709 N N . GLY A 1 93 ? -0.634 -3.405 -3.509 1.00 96.00 93 GLY A N 1
ATOM 710 C CA . GLY A 1 93 ? -0.526 -2.382 -4.559 1.00 96.00 93 GLY A CA 1
ATOM 711 C C . GLY A 1 93 ? 0.920 -2.057 -4.940 1.00 96.00 93 GLY A C 1
ATOM 712 O O . GLY A 1 93 ? 1.229 -1.871 -6.116 1.00 96.00 93 GLY A O 1
ATOM 713 N N . TRP A 1 94 ? 1.840 -2.089 -3.976 1.00 96.62 94 TRP A N 1
ATOM 714 C CA . TRP A 1 94 ? 3.270 -1.912 -4.229 1.00 96.62 94 TRP A CA 1
ATOM 715 C C . TRP A 1 94 ? 3.889 -3.105 -4.954 1.00 96.62 94 TRP A C 1
ATOM 717 O O . TRP A 1 94 ? 4.752 -2.916 -5.809 1.00 96.62 94 TRP A O 1
ATOM 727 N N . LEU A 1 95 ? 3.414 -4.320 -4.665 1.00 95.44 95 LEU A N 1
ATOM 728 C CA . LEU A 1 95 ? 3.801 -5.516 -5.414 1.00 95.44 95 LEU A CA 1
ATOM 729 C C . LEU A 1 95 ? 3.357 -5.403 -6.878 1.00 95.44 95 LEU A C 1
ATOM 731 O O . LEU A 1 95 ? 4.151 -5.646 -7.783 1.00 95.44 95 LEU A O 1
ATOM 735 N N . LEU A 1 96 ? 2.110 -4.983 -7.110 1.00 95.50 96 LEU A N 1
ATOM 736 C CA . LEU A 1 96 ? 1.575 -4.791 -8.455 1.00 95.50 96 LEU A CA 1
ATOM 737 C C . LEU A 1 96 ? 2.390 -3.753 -9.239 1.00 95.50 96 LEU A C 1
ATOM 739 O O . LEU A 1 96 ? 2.782 -4.020 -10.371 1.00 95.50 96 LEU A O 1
ATOM 743 N N . LEU A 1 97 ? 2.721 -2.612 -8.624 1.00 94.62 97 LEU A N 1
ATOM 744 C CA . LEU A 1 97 ? 3.610 -1.618 -9.232 1.00 94.62 97 LEU A CA 1
ATOM 745 C C . LEU A 1 97 ? 5.000 -2.195 -9.520 1.00 94.62 97 LEU A C 1
ATOM 747 O O . LEU A 1 97 ? 5.472 -2.106 -10.649 1.00 94.62 97 LEU A O 1
ATOM 751 N N . GLY A 1 98 ? 5.633 -2.835 -8.537 1.00 93.25 98 GLY A N 1
ATOM 752 C CA . GLY A 1 98 ? 6.978 -3.392 -8.682 1.00 93.25 98 GLY A CA 1
ATOM 753 C C . GLY A 1 98 ? 7.094 -4.491 -9.738 1.00 93.25 98 GLY A C 1
ATOM 754 O O . GLY A 1 98 ? 8.182 -4.705 -10.258 1.00 93.25 98 GLY A O 1
ATOM 755 N N . MET A 1 99 ? 5.995 -5.167 -10.085 1.00 92.44 99 MET A N 1
ATOM 756 C CA . MET A 1 99 ? 5.974 -6.160 -11.164 1.00 92.44 99 MET A CA 1
ATOM 757 C C . MET A 1 99 ? 5.561 -5.572 -12.513 1.00 92.44 99 MET A C 1
ATOM 759 O O . MET A 1 99 ? 6.057 -6.024 -13.539 1.00 92.44 99 MET A O 1
ATOM 763 N N . MET A 1 100 ? 4.644 -4.601 -12.538 1.00 94.06 100 MET A N 1
ATOM 764 C CA . MET A 1 100 ? 4.024 -4.127 -13.780 1.00 94.06 100 MET A CA 1
ATOM 765 C C . MET A 1 100 ? 4.691 -2.885 -14.372 1.00 94.06 100 MET A C 1
ATOM 767 O O . MET A 1 100 ? 4.551 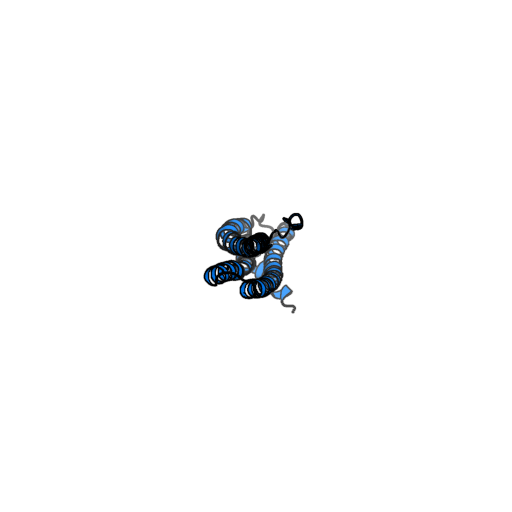-2.652 -15.573 1.00 94.06 100 MET A O 1
ATOM 771 N N . ILE A 1 101 ? 5.437 -2.100 -13.581 1.00 92.88 101 ILE A N 1
ATOM 772 C CA . ILE A 1 101 ? 6.170 -0.921 -14.077 1.00 92.88 101 ILE A CA 1
ATOM 773 C C . ILE A 1 101 ? 7.033 -1.254 -15.304 1.00 92.88 101 ILE A C 1
ATOM 775 O O . ILE A 1 101 ? 6.927 -0.512 -16.278 1.00 92.88 101 ILE A O 1
ATOM 779 N N . PRO A 1 102 ? 7.794 -2.365 -15.348 1.00 91.25 102 PRO A N 1
ATOM 780 C CA . PRO A 1 102 ? 8.578 -2.733 -16.527 1.00 91.25 102 PRO A CA 1
ATOM 781 C C . PRO A 1 102 ? 7.755 -2.904 -17.815 1.00 91.25 102 PRO A C 1
ATOM 783 O O . PRO A 1 102 ? 8.277 -2.694 -18.909 1.00 91.25 102 PRO A O 1
ATOM 786 N N . TYR A 1 103 ? 6.472 -3.259 -17.692 1.00 90.88 103 TYR A N 1
ATOM 787 C CA . TYR A 1 103 ? 5.596 -3.604 -18.813 1.00 90.88 103 TYR A CA 1
ATOM 788 C C . TYR A 1 103 ? 4.710 -2.455 -19.281 1.00 90.88 103 TYR A C 1
ATOM 790 O O . TYR A 1 103 ? 4.525 -2.306 -20.485 1.00 90.88 103 TYR A O 1
ATOM 798 N N . TRP A 1 104 ? 4.141 -1.675 -18.358 1.00 90.06 104 TRP A N 1
ATOM 799 C CA . TRP A 1 104 ? 3.159 -0.621 -18.670 1.00 90.06 104 TRP A CA 1
ATOM 800 C C . TRP A 1 104 ? 3.619 0.786 -18.274 1.00 90.06 104 TRP A C 1
ATOM 802 O O . TRP A 1 104 ? 2.959 1.771 -18.604 1.00 90.06 104 TRP A O 1
ATOM 812 N N . GLY A 1 105 ? 4.752 0.897 -17.579 1.00 88.88 105 GLY A N 1
ATOM 813 C CA . GLY A 1 105 ? 5.270 2.165 -17.083 1.00 88.88 105 GLY A CA 1
ATOM 814 C C . GLY A 1 105 ? 4.477 2.721 -15.896 1.00 88.88 105 GLY A C 1
ATOM 815 O O . GLY A 1 105 ? 3.314 2.395 -15.647 1.00 88.88 105 GLY A O 1
ATOM 816 N N . VAL A 1 106 ? 5.113 3.614 -15.136 1.00 88.12 106 VAL A N 1
ATOM 817 C CA . VAL A 1 106 ? 4.518 4.195 -13.917 1.00 88.12 106 VAL A CA 1
ATOM 818 C C . VAL A 1 106 ? 3.258 5.008 -14.216 1.00 88.12 106 VAL A C 1
ATOM 820 O O . VAL A 1 106 ? 2.303 4.969 -13.441 1.00 88.12 106 VAL A O 1
ATOM 823 N N . LYS A 1 107 ? 3.242 5.750 -15.330 1.00 88.56 107 LYS A N 1
ATOM 824 C CA . LYS A 1 107 ? 2.140 6.666 -15.664 1.00 88.56 107 LYS A CA 1
ATOM 825 C C . LYS A 1 107 ? 0.812 5.932 -15.853 1.00 88.56 107 LYS A C 1
ATOM 827 O O . LYS A 1 107 ? -0.200 6.400 -15.346 1.00 88.56 107 LYS A O 1
ATOM 832 N N . ALA A 1 108 ? 0.828 4.783 -16.530 1.00 89.75 108 ALA A N 1
ATOM 833 C CA . ALA A 1 108 ? -0.377 3.992 -16.769 1.00 89.75 108 ALA A CA 1
ATOM 834 C C . ALA A 1 108 ? -0.881 3.298 -15.495 1.00 89.75 108 ALA A C 1
ATOM 836 O O . ALA A 1 108 ? -2.083 3.140 -15.307 1.00 89.75 108 ALA A O 1
ATOM 837 N N . LEU A 1 109 ? 0.033 2.900 -14.607 1.00 91.69 109 LEU A N 1
ATOM 838 C CA . LEU A 1 109 ? -0.295 2.110 -13.422 1.00 91.69 109 LEU A CA 1
ATOM 839 C C . LEU A 1 109 ? -0.710 2.935 -12.206 1.00 91.69 109 LEU A C 1
ATOM 841 O O . LEU A 1 109 ? -1.506 2.458 -11.400 1.00 91.69 109 LEU A O 1
ATOM 845 N N . ARG A 1 110 ? -0.179 4.154 -12.050 1.00 90.19 110 ARG A N 1
ATOM 846 C CA . ARG A 1 110 ? -0.374 4.950 -10.830 1.00 90.19 110 ARG A CA 1
ATOM 847 C C . ARG A 1 110 ? -1.853 5.149 -10.503 1.00 90.19 110 ARG A C 1
ATOM 849 O O . ARG A 1 110 ? -2.257 4.809 -9.400 1.00 90.19 110 ARG A O 1
ATOM 856 N N . GLY A 1 111 ? -2.649 5.632 -11.457 1.00 94.38 111 GLY A N 1
ATOM 857 C CA . GLY A 1 111 ? -4.078 5.890 -11.244 1.00 94.38 111 GLY A CA 1
ATOM 858 C C . GLY A 1 111 ? -4.864 4.632 -10.845 1.00 94.38 111 GLY A C 1
ATOM 859 O O . GLY A 1 111 ? -5.465 4.616 -9.772 1.00 94.38 111 GLY A O 1
ATOM 860 N N . PRO A 1 112 ? -4.841 3.554 -11.650 1.00 94.88 112 PRO A N 1
ATOM 861 C CA . PRO A 1 112 ? -5.553 2.318 -11.327 1.00 94.88 112 PRO A CA 1
ATOM 862 C C . PRO A 1 112 ? -5.166 1.709 -9.976 1.00 94.88 112 PRO A C 1
ATOM 864 O O . PRO A 1 112 ? -6.043 1.279 -9.231 1.00 94.88 112 PRO A O 1
ATOM 867 N N . VAL A 1 113 ? -3.874 1.691 -9.630 1.00 95.75 113 VAL A N 1
ATOM 868 C CA . VAL A 1 113 ? -3.418 1.156 -8.336 1.00 95.75 113 VAL A CA 1
ATOM 869 C C . VAL A 1 113 ? -3.827 2.067 -7.183 1.00 95.75 113 VAL A C 1
ATOM 871 O O . VAL A 1 113 ? -4.235 1.583 -6.126 1.00 95.75 113 VAL A O 1
ATOM 874 N N . GLU A 1 114 ? -3.759 3.381 -7.380 1.00 95.19 114 GLU A N 1
ATOM 875 C CA . GLU A 1 114 ? -4.160 4.356 -6.373 1.00 95.19 114 GLU A CA 1
ATOM 876 C C . GLU A 1 114 ? -5.642 4.218 -6.022 1.00 95.19 114 GLU A C 1
ATOM 878 O O . GLU A 1 114 ? -5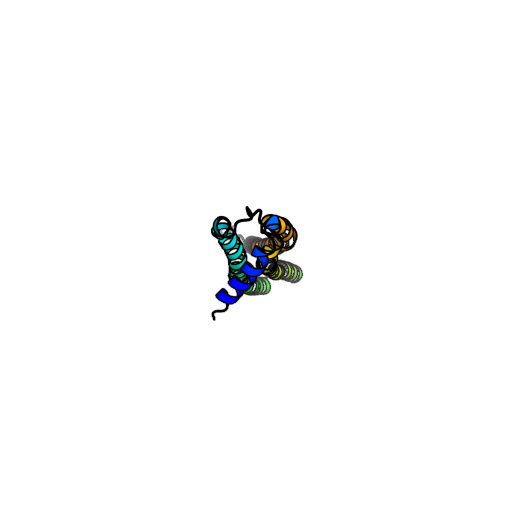.976 4.033 -4.854 1.00 95.19 114 GLU A O 1
ATOM 883 N N . PHE A 1 115 ? -6.525 4.213 -7.020 1.00 95.94 115 PHE A N 1
ATOM 884 C CA . PHE A 1 115 ? -7.965 4.098 -6.789 1.00 95.94 115 PHE A CA 1
ATOM 885 C C . PHE A 1 115 ? -8.419 2.673 -6.455 1.00 95.94 115 PHE A C 1
ATOM 887 O O . PHE A 1 115 ? -9.382 2.502 -5.711 1.00 95.94 115 PHE A O 1
ATOM 894 N N . GLY A 1 116 ? -7.744 1.653 -6.984 1.00 95.75 116 GLY A N 1
ATOM 895 C CA . GLY A 1 116 ? -8.119 0.255 -6.779 1.00 95.75 116 GLY A CA 1
ATOM 896 C C . GLY A 1 116 ? -7.620 -0.337 -5.463 1.00 95.75 116 GLY A C 1
ATOM 897 O O . GLY A 1 116 ? -8.301 -1.178 -4.881 1.00 95.75 116 GLY A O 1
ATOM 898 N N . LEU A 1 117 ? -6.443 0.082 -4.986 1.00 95.31 117 LEU A N 1
ATOM 899 C CA . LEU A 1 117 ? -5.797 -0.509 -3.812 1.00 95.31 117 LEU A CA 1
ATOM 900 C C . LEU A 1 117 ? -5.465 0.538 -2.744 1.00 95.31 117 LEU A C 1
ATOM 902 O O . LEU A 1 117 ? -5.892 0.409 -1.597 1.00 95.31 117 LEU A O 1
ATOM 906 N N . PHE A 1 118 ? -4.728 1.595 -3.083 1.00 95.81 118 PHE A N 1
ATOM 907 C CA . PHE A 1 118 ? -4.186 2.478 -2.046 1.00 95.81 118 PHE A CA 1
ATOM 908 C C . PHE A 1 118 ? -5.249 3.303 -1.321 1.00 95.81 118 PHE A C 1
ATOM 910 O O . PHE A 1 118 ? -5.321 3.252 -0.094 1.00 95.81 118 PHE A O 1
ATOM 917 N N . ALA A 1 119 ? -6.084 4.033 -2.054 1.00 96.44 119 ALA A N 1
ATOM 918 C CA . ALA A 1 119 ? -7.120 4.884 -1.487 1.00 96.44 119 ALA A CA 1
ATOM 919 C C . ALA A 1 119 ? -8.164 4.102 -0.663 1.00 96.44 119 ALA A C 1
ATOM 921 O O . ALA A 1 119 ? -8.386 4.483 0.488 1.00 96.44 119 ALA A O 1
ATOM 922 N N . PRO A 1 120 ? -8.782 3.006 -1.157 1.00 96.75 120 PRO A N 1
ATOM 923 C CA . PRO A 1 120 ? -9.817 2.313 -0.391 1.00 96.75 120 PRO A CA 1
ATOM 924 C C . PRO A 1 120 ? -9.258 1.607 0.848 1.00 96.75 120 PRO A C 1
ATOM 926 O O . PRO A 1 120 ? -9.814 1.751 1.935 1.00 96.75 120 PRO A O 1
ATOM 929 N N . PHE A 1 121 ? -8.147 0.876 0.723 1.00 97.19 121 PHE A N 1
ATOM 930 C CA . PHE A 1 121 ? -7.619 0.066 1.827 1.00 97.19 121 PHE A CA 1
ATOM 931 C C . PHE A 1 121 ? -6.770 0.884 2.802 1.00 97.19 121 PHE A C 1
ATOM 933 O O . PHE A 1 121 ? -6.893 0.717 4.016 1.00 97.19 121 PHE A O 1
ATOM 940 N N . GLY A 1 122 ? -5.973 1.829 2.296 1.00 94.81 122 GLY A N 1
ATOM 941 C CA . GLY A 1 122 ? -5.287 2.813 3.134 1.00 94.81 122 GLY A CA 1
ATOM 942 C C . GLY A 1 122 ? -6.284 3.717 3.861 1.00 94.81 122 GLY A C 1
ATOM 943 O O . GLY A 1 122 ? -6.168 3.922 5.068 1.00 94.81 122 GLY A O 1
ATOM 944 N N . GLY A 1 123 ? -7.321 4.182 3.157 1.00 96.44 123 GLY A N 1
ATOM 945 C CA . GLY A 1 123 ? -8.409 4.966 3.737 1.00 96.44 123 GLY A CA 1
ATOM 946 C C . GLY A 1 123 ? -9.174 4.205 4.820 1.00 96.44 123 GLY A C 1
ATOM 947 O O . GLY A 1 123 ? -9.380 4.747 5.904 1.00 96.44 123 GLY A O 1
ATOM 948 N N . ALA A 1 124 ? -9.530 2.938 4.582 1.00 97.31 124 ALA A N 1
ATOM 949 C CA . ALA A 1 124 ? -10.188 2.095 5.582 1.00 97.31 124 ALA A CA 1
ATOM 950 C C . ALA A 1 124 ? -9.349 1.950 6.861 1.00 97.31 124 ALA A C 1
ATOM 952 O O . ALA A 1 124 ? -9.883 2.111 7.960 1.00 97.31 124 ALA A O 1
ATOM 953 N N . ALA A 1 125 ? -8.036 1.734 6.729 1.00 95.69 125 ALA A N 1
ATOM 954 C CA . ALA A 1 125 ? -7.137 1.644 7.875 1.00 95.69 125 ALA A CA 1
ATOM 955 C C . ALA A 1 125 ? -7.075 2.963 8.661 1.00 95.69 125 ALA A C 1
ATOM 957 O O . ALA A 1 125 ? -7.216 2.956 9.884 1.00 95.69 125 ALA A O 1
ATOM 958 N N . ILE A 1 126 ? -6.934 4.099 7.967 1.00 96.69 126 ILE A N 1
ATOM 959 C CA . ILE A 1 126 ? -6.935 5.436 8.583 1.00 96.69 126 ILE A CA 1
ATOM 960 C C . ILE A 1 126 ? -8.247 5.667 9.341 1.00 96.69 126 ILE A C 1
ATOM 962 O O . ILE A 1 126 ? -8.217 6.036 10.515 1.00 96.69 126 ILE A O 1
ATOM 966 N N . VAL A 1 127 ? -9.393 5.407 8.707 1.00 97.69 127 VAL A N 1
ATOM 967 C CA . VAL A 1 127 ? -10.716 5.557 9.332 1.00 97.69 127 VAL A CA 1
ATOM 968 C C . VAL A 1 127 ? -10.869 4.624 10.534 1.00 97.69 127 VAL A C 1
ATOM 970 O O . VAL A 1 127 ? -11.392 5.049 11.560 1.00 97.69 127 VAL A O 1
ATOM 973 N N . GLY A 1 128 ? -10.386 3.382 10.458 1.00 96.25 128 GLY A N 1
ATOM 974 C CA . GLY A 1 128 ? -10.412 2.439 11.578 1.00 96.25 128 GLY A CA 1
ATOM 975 C C . GLY A 1 128 ? -9.582 2.911 12.776 1.00 96.25 128 GLY A C 1
ATOM 976 O O . GLY A 1 128 ? -10.058 2.879 13.912 1.00 96.25 128 GLY A O 1
ATOM 977 N N . ILE A 1 129 ? -8.368 3.412 12.535 1.00 95.75 129 ILE A N 1
ATOM 978 C CA . ILE A 1 129 ? -7.461 3.907 13.582 1.00 95.75 129 ILE A CA 1
ATOM 979 C C . ILE A 1 129 ? -8.020 5.178 14.230 1.00 95.75 129 ILE A C 1
ATOM 981 O O . ILE A 1 129 ? -8.203 5.228 15.448 1.00 95.75 129 ILE A O 1
ATOM 985 N N . TRP A 1 130 ? -8.340 6.194 13.425 1.00 97.31 130 TRP A N 1
ATOM 986 C CA . TRP A 1 130 ? -8.889 7.452 13.936 1.00 97.31 130 TRP A CA 1
ATOM 987 C C . TRP A 1 130 ? -10.267 7.261 14.559 1.00 97.31 130 TRP A C 1
ATOM 989 O O . TRP A 1 130 ? -10.549 7.843 15.603 1.00 97.31 130 TRP A O 1
ATOM 999 N N . GLY A 1 131 ? -11.104 6.403 13.977 1.00 94.88 131 GLY A N 1
ATOM 1000 C CA . GLY A 1 131 ? -12.397 6.030 14.539 1.00 94.88 131 GLY A CA 1
ATOM 1001 C C . GLY A 1 131 ? -12.254 5.398 15.920 1.00 94.88 131 GLY A C 1
ATOM 1002 O O . GLY A 1 131 ? -12.981 5.775 16.835 1.00 94.88 131 GLY A O 1
ATOM 1003 N N . THR A 1 132 ? -11.269 4.513 16.106 1.00 93.38 132 THR A N 1
ATOM 1004 C CA . THR A 1 132 ? -10.959 3.926 17.419 1.00 93.38 132 THR A CA 1
ATOM 1005 C C . THR A 1 132 ? -10.591 5.007 18.431 1.00 93.38 132 THR A C 1
ATOM 1007 O O . THR A 1 132 ? -11.154 5.034 19.526 1.00 93.38 132 THR A O 1
ATOM 1010 N N . LEU A 1 133 ? -9.701 5.932 18.059 1.00 93.94 133 LEU A N 1
ATOM 1011 C CA . LEU A 1 133 ? -9.289 7.033 18.929 1.00 93.94 133 LEU A CA 1
ATOM 1012 C C . LEU A 1 133 ? -10.470 7.939 19.304 1.00 93.94 133 LEU A C 1
ATOM 1014 O O . LEU A 1 133 ? -10.671 8.233 20.478 1.00 93.94 133 LEU A O 1
ATOM 1018 N N . ILE A 1 134 ? -11.278 8.354 18.328 1.00 94.38 134 ILE A N 1
ATOM 1019 C CA . ILE A 1 134 ? -12.430 9.239 18.547 1.00 94.38 134 ILE A CA 1
ATOM 1020 C C . ILE A 1 134 ? -13.456 8.571 19.462 1.00 94.38 134 ILE A C 1
ATOM 1022 O O . ILE A 1 134 ? -13.912 9.177 20.430 1.00 94.38 134 ILE A O 1
ATOM 1026 N N . VAL A 1 135 ? -13.803 7.313 19.187 1.00 91.38 135 VAL A N 1
ATOM 1027 C CA . VAL A 1 135 ? -14.752 6.549 20.002 1.00 91.38 135 VAL A CA 1
ATOM 1028 C C . VAL A 1 135 ? -14.239 6.396 21.433 1.00 91.38 135 VAL A C 1
ATOM 1030 O O . VAL A 1 135 ? -15.008 6.577 22.376 1.00 91.38 135 VAL A O 1
ATOM 1033 N N . TYR A 1 136 ? -12.947 6.108 21.602 1.00 88.62 136 TYR A N 1
ATOM 1034 C CA . TYR A 1 136 ? -12.320 6.020 22.916 1.00 88.62 136 TYR A CA 1
ATOM 1035 C C . TYR A 1 136 ? -12.393 7.345 23.684 1.00 88.62 136 TYR A C 1
ATOM 1037 O O . TYR A 1 136 ? -12.826 7.362 24.835 1.00 88.62 136 TYR A O 1
ATOM 1045 N N . LEU A 1 137 ? -12.049 8.465 23.040 1.00 91.06 137 LEU A N 1
ATOM 1046 C CA . LEU A 1 137 ? -12.137 9.794 23.649 1.00 91.06 137 LEU A CA 1
ATOM 1047 C C . LEU A 1 137 ? -13.577 10.127 24.058 1.00 91.06 137 LEU A C 1
ATOM 1049 O O . LEU A 1 137 ? -13.810 10.575 25.177 1.00 91.06 137 LEU A O 1
ATOM 1053 N N . ILE A 1 138 ? -14.561 9.852 23.198 1.00 89.06 138 ILE A N 1
ATOM 1054 C CA . ILE A 1 138 ? -15.980 10.063 23.515 1.00 89.06 138 ILE A CA 1
ATOM 1055 C C . ILE A 1 138 ? -16.408 9.211 24.717 1.00 89.06 138 ILE A C 1
ATOM 1057 O O . ILE A 1 138 ? -17.136 9.703 25.580 1.00 89.06 138 ILE A O 1
ATOM 1061 N N . ALA A 1 139 ? -15.972 7.950 24.789 1.00 84.94 139 ALA A N 1
ATOM 1062 C CA . ALA A 1 139 ? -16.274 7.070 25.913 1.00 84.94 139 ALA A CA 1
ATOM 1063 C C . ALA A 1 139 ? -15.667 7.593 27.226 1.00 84.94 139 ALA A C 1
ATOM 1065 O O . ALA A 1 139 ? -16.358 7.605 28.242 1.00 84.94 139 ALA A O 1
ATOM 1066 N N . LEU A 1 140 ? -14.428 8.098 27.192 1.00 84.44 140 LEU A N 1
ATOM 1067 C CA . LEU A 1 140 ? -13.787 8.738 28.344 1.00 84.44 140 LEU A CA 1
ATOM 1068 C C . LEU A 1 140 ? -14.559 9.974 28.817 1.00 84.44 140 LEU A C 1
ATOM 1070 O O . LEU A 1 140 ? -14.894 10.066 29.994 1.00 84.44 140 LEU A O 1
ATOM 1074 N N . PHE A 1 141 ? -14.897 10.900 27.914 1.00 85.94 141 PHE A N 1
ATOM 1075 C CA . PHE A 1 141 ? -15.623 12.122 28.282 1.00 85.94 141 PHE A CA 1
ATOM 1076 C C . PHE A 1 141 ? -17.035 11.846 28.810 1.00 85.94 141 PHE A C 1
ATOM 1078 O O . PHE A 1 141 ? -17.523 12.586 29.658 1.00 85.94 141 PHE A O 1
ATOM 1085 N N . ARG A 1 142 ? -17.693 10.780 28.342 1.00 82.06 142 ARG A N 1
ATOM 1086 C CA . ARG A 1 142 ? -18.994 10.338 28.872 1.00 82.06 142 ARG A CA 1
ATOM 1087 C C . ARG A 1 142 ? -18.886 9.593 30.202 1.00 82.06 142 ARG A C 1
ATOM 1089 O O . ARG A 1 142 ? -19.867 9.544 30.935 1.00 82.06 142 ARG A O 1
ATOM 1096 N N . GLY A 1 143 ? -17.733 8.986 30.473 1.00 64.56 143 GLY A N 1
ATOM 1097 C CA . GLY A 1 143 ? -17.456 8.197 31.669 1.00 64.56 143 GLY A CA 1
ATOM 1098 C C . GLY A 1 143 ? -16.857 8.985 32.834 1.00 64.56 143 GLY A C 1
ATOM 1099 O O . GLY A 1 143 ? -16.725 8.406 33.904 1.00 64.56 143 GLY A O 1
ATOM 1100 N N . VAL A 1 144 ? -16.501 10.265 32.658 1.00 52.00 144 VAL A N 1
ATOM 1101 C CA . VAL A 1 144 ? -16.064 11.157 33.747 1.00 52.00 144 VAL A CA 1
ATOM 1102 C C . VAL A 1 144 ? -17.312 11.725 34.436 1.00 52.00 144 VAL A C 1
ATOM 1104 O O . VAL A 1 144 ? -17.985 12.577 33.849 1.00 52.00 144 VAL A O 1
ATOM 1107 N N . PRO A 1 145 ? -17.653 11.305 35.668 1.00 46.41 145 PRO A N 1
ATOM 1108 C CA . PRO A 1 145 ? -18.663 11.998 36.449 1.00 46.41 145 PRO A CA 1
ATOM 1109 C C . PRO A 1 145 ? -18.097 13.375 36.799 1.00 46.41 145 PRO A C 1
ATOM 1111 O O . PRO A 1 145 ? -17.024 13.481 37.391 1.00 46.41 145 PRO A O 1
ATOM 1114 N N . THR A 1 146 ? -18.802 14.448 36.449 1.00 47.31 146 THR A N 1
ATOM 1115 C CA . THR A 1 146 ? -18.548 15.771 37.027 1.00 47.31 146 THR A CA 1
ATOM 1116 C C . THR A 1 146 ? -18.946 15.744 38.499 1.00 47.31 146 THR A C 1
ATOM 1118 O O . THR A 1 146 ? -20.044 16.159 38.864 1.00 47.31 146 THR A O 1
ATOM 1121 N N . GLU A 1 147 ? -18.066 15.235 39.354 1.00 50.88 147 GLU A N 1
ATOM 1122 C CA . GLU A 1 147 ? -18.203 15.336 40.802 1.00 50.88 147 GLU A CA 1
ATOM 1123 C C . GLU A 1 147 ? -17.676 16.700 41.265 1.00 50.88 147 GLU A C 1
ATOM 1125 O O . GLU A 1 147 ? -16.613 16.813 41.857 1.00 50.88 147 GLU A O 1
ATOM 1130 N N . VAL A 1 148 ? -18.409 17.773 40.954 1.00 51.72 148 VAL A N 1
ATOM 1131 C CA . VAL A 1 148 ? -18.270 19.055 41.664 1.00 51.72 148 VAL A CA 1
ATOM 1132 C C . VAL A 1 148 ? -19.636 19.732 41.729 1.00 51.72 148 VAL A C 1
ATOM 1134 O O . VAL A 1 148 ? -19.961 20.595 40.914 1.00 51.72 148 VAL A O 1
ATOM 1137 N N . LYS A 1 149 ? -20.454 19.356 42.715 1.00 44.78 149 LYS A N 1
ATOM 1138 C CA . LYS A 1 149 ? -21.399 20.285 43.353 1.00 44.78 149 LYS A CA 1
ATOM 1139 C C . LYS A 1 149 ? -21.982 19.683 44.625 1.00 44.78 149 LYS A C 1
ATOM 1141 O O . LYS A 1 149 ? -22.726 18.714 44.562 1.00 44.78 149 LYS A O 1
ATOM 1146 N N . GLY A 1 150 ? -21.719 20.351 45.748 1.00 43.78 150 GLY A N 1
ATOM 1147 C CA . GLY A 1 150 ? -22.633 20.319 46.887 1.00 43.78 150 GLY A CA 1
ATOM 1148 C C . GLY A 1 150 ? -22.060 19.867 48.223 1.00 43.78 150 GLY A C 1
ATOM 1149 O O . GLY A 1 150 ? -22.740 19.127 48.917 1.00 43.78 150 GLY A O 1
ATOM 1150 N N . HIS A 1 151 ? -20.887 20.354 48.643 1.00 41.41 151 HIS A N 1
ATOM 1151 C CA . HIS A 1 151 ? -20.563 20.378 50.076 1.00 41.41 151 HIS A CA 1
ATOM 1152 C C . HIS A 1 151 ? -20.849 21.760 50.679 1.00 41.41 151 HIS A C 1
ATOM 1154 O O . HIS A 1 151 ? -19.999 22.386 51.289 1.00 41.41 151 HIS A O 1
ATOM 1160 N N . GLU A 1 152 ? -22.071 22.250 50.463 1.00 51.66 152 GLU A N 1
ATOM 1161 C CA . GLU A 1 152 ? -22.647 23.385 51.189 1.00 51.66 152 GLU A CA 1
ATOM 1162 C C . GLU A 1 152 ? -24.166 23.208 51.265 1.00 51.66 152 GLU A C 1
ATOM 1164 O O . GLU A 1 152 ? -24.914 23.703 50.419 1.00 51.66 152 GLU A O 1
ATOM 1169 N N . ARG A 1 153 ? -24.610 22.444 52.264 1.00 49.16 153 ARG A N 1
ATOM 1170 C CA . ARG A 1 153 ? -25.823 22.667 53.068 1.00 49.16 153 ARG A CA 1
ATOM 1171 C C . ARG A 1 153 ? -26.184 21.369 53.763 1.00 49.16 153 ARG A C 1
ATOM 1173 O O . ARG A 1 153 ? -26.933 20.574 53.229 1.00 49.16 153 ARG A O 1
ATOM 1180 N N . GLU A 1 154 ? -25.649 21.212 54.963 1.00 44.69 154 GLU A N 1
ATOM 1181 C CA . GLU A 1 154 ? -26.395 20.667 56.096 1.00 44.69 154 GLU A CA 1
ATOM 1182 C C . GLU A 1 154 ? -25.648 21.083 57.370 1.00 44.69 154 GLU A C 1
ATOM 1184 O O . GLU A 1 154 ? -24.869 20.355 57.973 1.00 44.69 154 GLU A O 1
ATOM 1189 N N . ARG A 1 155 ? -25.831 22.362 57.721 1.00 59.59 155 ARG A N 1
ATOM 1190 C CA . ARG A 1 155 ? -25.997 22.749 59.120 1.00 59.59 155 ARG A CA 1
AT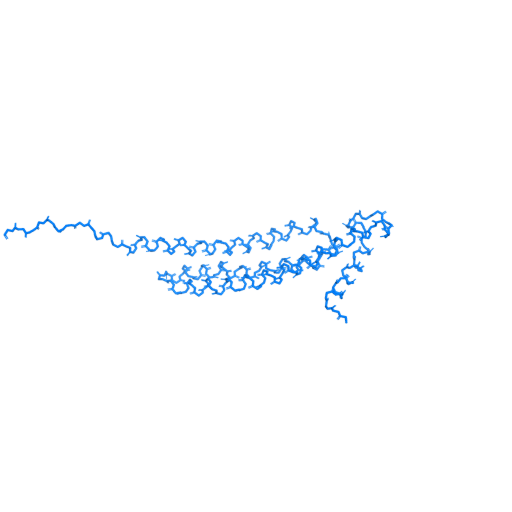OM 1191 C C . ARG A 1 155 ? -27.497 22.923 59.322 1.00 59.59 155 ARG A C 1
ATOM 1193 O O . ARG A 1 155 ? -28.057 23.862 58.760 1.00 59.59 155 ARG A O 1
ATOM 1200 N N . SER A 1 156 ? -28.110 22.043 60.102 1.00 52.34 156 SER A N 1
ATOM 1201 C CA . SER A 1 156 ? -29.243 22.358 60.972 1.00 52.34 156 SER A CA 1
ATOM 1202 C C . SER A 1 156 ? -29.325 21.326 62.079 1.00 52.34 156 SER A C 1
ATOM 1204 O O . SER A 1 156 ? -29.031 20.148 61.795 1.00 52.34 156 SER A O 1
#